Protein AF-A0A9W8F151-F1 (afdb_monomer_lite)

Radius of gyration: 38.63 Å; chains: 1; bounding box: 72×36×102 Å

Foldseek 3Di:
DDDDDDDDDDDDDDDDPPPPDPDPPVVVVVVVVVVVVVVVVVVVVVVVVVVVVVVVVVVVVVVVVVVVVVVVVVVVVVVLLVLADPVLNPDDPVVCCVPPVPDSVSRSCVVVVPPPPPPPPDPDDPDDDPPPPDDDDDDDDDD

Sequence (143 aa):
MNSALPDTNRDTPQDGCKSPGALSSRTVRSLNRQAHLQLANEQRQAMIENFDMEVEDKIRSMRAQHEADKMDLVLKADCDIAQLPKCVRDMPLVTFLREYGGDVSAAVRGVLKIDDRGCESMVPLPQTPLVIRARRKVATKQT

pLDDT: mean 78.18, std 18.8, range [44.66, 98.69]

Secondary structure (DSSP, 8-state):
------------------PPP---HHHHHHHHHHHHHHHHHHHHHHHHHHHHHHHHHHHHHHHHHHHHHHHHHHHHHHHHHHHS-HHHHTS-HHHHHHHHTT-HHHHHHHHTT--TTS----PPPP-----------------

Structure (mmCIF, N/CA/C/O backbone):
data_AF-A0A9W8F151-F1
#
_entry.id   AF-A0A9W8F151-F1
#
loop_
_atom_site.group_PDB
_atom_site.id
_atom_site.type_symbol
_atom_site.label_atom_id
_atom_site.label_alt_id
_atom_site.label_comp_id
_atom_site.label_asym_id
_atom_site.label_entity_id
_atom_site.label_seq_id
_atom_site.pdbx_PDB_ins_code
_atom_site.Cartn_x
_atom_site.Cartn_y
_atom_site.Cartn_z
_atom_site.occupancy
_atom_site.B_iso_or_equiv
_atom_site.auth_seq_id
_atom_site.auth_comp_id
_atom_site.auth_asym_id
_atom_site.auth_atom_id
_atom_site.pdbx_PDB_model_num
ATOM 1 N N . MET A 1 1 ? 18.488 12.455 56.525 1.00 44.66 1 MET A N 1
ATOM 2 C CA . MET A 1 1 ? 17.745 13.469 57.299 1.00 44.66 1 MET A CA 1
ATOM 3 C C . MET A 1 1 ? 16.547 12.779 57.918 1.00 44.66 1 MET A C 1
ATOM 5 O O . MET A 1 1 ? 15.784 12.152 57.198 1.00 44.66 1 MET A O 1
ATOM 9 N N . ASN A 1 2 ? 16.505 12.801 59.248 1.00 54.03 2 ASN A N 1
ATOM 10 C CA . ASN A 1 2 ? 15.537 12.133 60.115 1.00 54.03 2 ASN A CA 1
ATOM 11 C C . ASN A 1 2 ? 14.226 12.922 60.183 1.00 54.03 2 ASN A C 1
ATOM 13 O O . ASN A 1 2 ? 14.281 14.137 60.359 1.00 54.03 2 ASN A O 1
ATOM 17 N N . SER A 1 3 ? 13.078 12.245 60.157 1.00 55.19 3 SER A N 1
ATOM 18 C CA . SER A 1 3 ? 11.792 12.733 60.698 1.00 55.19 3 SER A CA 1
ATOM 19 C C . SER A 1 3 ? 10.896 11.493 60.898 1.00 55.19 3 SER A C 1
ATOM 21 O O . SER A 1 3 ? 10.493 10.896 59.909 1.00 55.19 3 SER A O 1
ATOM 23 N N . ALA A 1 4 ? 10.808 10.837 62.061 1.00 52.91 4 ALA A N 1
ATOM 24 C CA . ALA A 1 4 ? 10.240 11.232 63.361 1.00 52.91 4 ALA A CA 1
ATOM 25 C C . ALA A 1 4 ? 8.706 11.459 63.317 1.00 52.91 4 ALA A C 1
ATOM 27 O O . ALA A 1 4 ? 8.233 12.326 62.592 1.00 52.91 4 ALA A O 1
ATOM 28 N N . LEU A 1 5 ? 7.989 10.622 64.090 1.00 60.50 5 LEU A N 1
ATOM 29 C CA . LEU A 1 5 ? 6.527 10.449 64.251 1.00 60.50 5 LEU A CA 1
ATOM 30 C C . LEU A 1 5 ? 5.794 11.718 64.761 1.00 60.50 5 LEU A C 1
ATOM 32 O O . LEU A 1 5 ? 6.449 12.664 65.199 1.00 60.50 5 LEU A O 1
ATOM 36 N N . PRO A 1 6 ? 4.442 11.722 64.798 1.00 62.94 6 PRO A N 1
ATOM 37 C CA . PRO A 1 6 ? 3.818 11.336 66.072 1.00 62.94 6 PRO A CA 1
ATOM 38 C C . PRO A 1 6 ? 2.561 10.451 65.962 1.00 62.94 6 PRO A C 1
ATOM 40 O O . PRO A 1 6 ? 1.676 10.660 65.131 1.00 62.94 6 PRO A O 1
ATOM 43 N N . ASP A 1 7 ? 2.481 9.506 66.901 1.00 56.97 7 ASP A N 1
ATOM 44 C CA . ASP A 1 7 ? 1.281 8.773 67.294 1.00 56.97 7 ASP A CA 1
ATOM 45 C C . ASP A 1 7 ? 0.183 9.729 67.773 1.00 56.97 7 ASP A C 1
ATOM 47 O O . ASP A 1 7 ? 0.404 10.590 68.627 1.00 56.97 7 ASP A O 1
ATOM 51 N N . THR A 1 8 ? -1.031 9.543 67.259 1.00 61.66 8 THR A N 1
ATOM 52 C CA . THR A 1 8 ? -2.237 10.208 67.764 1.00 61.66 8 THR A CA 1
ATOM 53 C C . THR A 1 8 ? -3.205 9.161 68.298 1.00 61.66 8 THR A C 1
ATOM 55 O O . THR A 1 8 ? -4.021 8.598 67.575 1.00 61.66 8 THR A O 1
ATOM 58 N N . ASN A 1 9 ? -3.107 8.928 69.609 1.00 57.38 9 ASN A N 1
ATOM 59 C CA . ASN A 1 9 ? -4.181 8.366 70.420 1.00 57.38 9 ASN A CA 1
ATOM 60 C C . ASN A 1 9 ? -5.403 9.291 70.343 1.00 57.38 9 ASN A C 1
ATOM 62 O O . ASN A 1 9 ? -5.311 10.475 70.678 1.00 57.38 9 ASN A O 1
ATOM 66 N N . ARG A 1 10 ? -6.553 8.749 69.942 1.00 49.94 10 ARG A N 1
ATOM 67 C CA . ARG A 1 10 ? -7.858 9.367 70.181 1.00 49.94 10 ARG A CA 1
ATOM 68 C C . ARG A 1 10 ? -8.831 8.325 70.711 1.00 49.94 10 ARG A C 1
ATOM 70 O O . ARG A 1 10 ? -9.336 7.487 69.966 1.00 49.94 10 ARG A O 1
ATOM 77 N N . ASP A 1 11 ? -9.081 8.439 72.010 1.00 54.28 11 ASP A N 1
ATOM 78 C CA . ASP A 1 11 ? -10.253 7.913 72.693 1.00 54.28 11 ASP A CA 1
ATOM 79 C C . ASP A 1 11 ? -11.519 8.219 71.892 1.00 54.28 11 ASP A C 1
ATOM 81 O O . ASP A 1 11 ? -11.769 9.365 71.505 1.00 54.28 11 ASP A O 1
ATOM 85 N N . THR A 1 12 ? -12.325 7.187 71.648 1.00 59.84 12 THR A N 1
ATOM 86 C CA . THR A 1 12 ? -13.670 7.345 71.092 1.00 59.84 12 THR A CA 1
ATOM 87 C C . THR A 1 12 ? -14.688 6.916 72.154 1.00 59.84 12 THR A C 1
ATOM 89 O O . THR A 1 12 ? -14.519 5.840 72.734 1.00 59.84 12 THR A O 1
ATOM 92 N N . PRO A 1 13 ? -15.725 7.726 72.441 1.00 51.16 13 PRO A N 1
ATOM 93 C CA . PRO A 1 13 ? -16.717 7.422 73.468 1.00 51.16 13 PRO A CA 1
ATOM 94 C C . PRO A 1 13 ? -17.559 6.191 73.110 1.00 51.16 13 PRO A C 1
ATOM 96 O O . PRO A 1 13 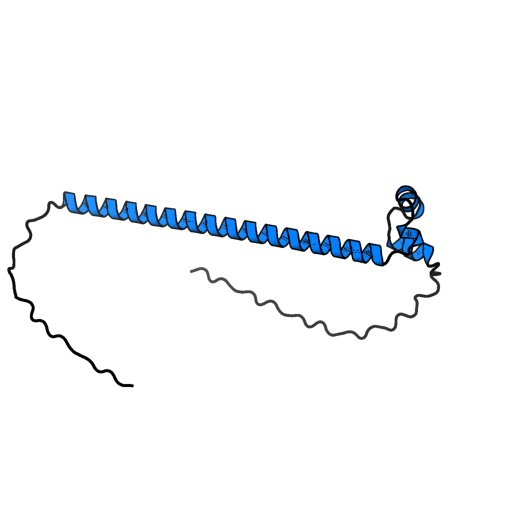? -17.983 6.025 71.966 1.00 51.16 13 PRO A O 1
ATOM 99 N N . GLN A 1 14 ? -17.849 5.366 74.120 1.00 55.03 14 GLN A N 1
ATOM 100 C CA . GLN A 1 14 ? -18.971 4.430 74.098 1.00 55.03 14 GLN A CA 1
ATOM 101 C C . GLN A 1 14 ? -20.276 5.225 74.026 1.00 55.03 14 GLN A C 1
ATOM 103 O O . GLN A 1 14 ? -20.680 5.826 75.019 1.00 55.03 14 GLN A O 1
ATOM 108 N N . ASP A 1 15 ? -20.953 5.177 72.882 1.00 46.47 15 ASP A N 1
ATOM 109 C CA . ASP A 1 15 ? -22.320 5.666 72.755 1.00 46.47 15 ASP A CA 1
ATOM 110 C C . ASP A 1 15 ? -23.252 4.543 72.290 1.00 46.47 15 ASP A C 1
ATOM 112 O O . ASP A 1 15 ? -23.122 3.988 71.202 1.00 46.47 15 ASP A O 1
ATOM 116 N N . GLY A 1 16 ? -24.196 4.221 73.176 1.00 47.97 16 GLY A N 1
ATOM 117 C CA . GLY A 1 16 ? -25.555 3.790 72.869 1.00 47.97 16 GLY A CA 1
ATOM 118 C C . GLY A 1 16 ? -25.747 2.652 71.868 1.00 47.97 16 GLY A C 1
ATOM 119 O O . GLY A 1 16 ? -25.922 2.876 70.673 1.00 47.97 16 GLY A O 1
ATOM 120 N N . CYS A 1 17 ? -25.954 1.444 72.397 1.00 45.28 17 CYS A N 1
ATOM 121 C CA . CYS A 1 17 ? -26.732 0.401 71.728 1.00 45.28 17 CYS A CA 1
ATOM 122 C C . CYS A 1 17 ? -28.181 0.883 71.508 1.00 45.28 17 CYS A C 1
ATOM 124 O O . CYS A 1 17 ? -29.083 0.571 72.282 1.00 45.28 17 CYS A O 1
ATOM 126 N N . LYS A 1 18 ? -28.419 1.666 70.453 1.00 52.62 18 LYS A N 1
ATOM 127 C CA . LYS A 1 18 ? -29.752 1.853 69.879 1.00 52.62 18 LYS A CA 1
ATOM 128 C C . LYS A 1 18 ? -29.954 0.750 68.853 1.00 52.62 18 LYS A C 1
ATOM 130 O O . LYS A 1 18 ? -29.379 0.793 67.769 1.00 52.62 18 LYS A O 1
ATOM 135 N N . SER A 1 19 ? -30.755 -0.244 69.223 1.00 55.91 19 SER A N 1
ATOM 136 C CA . SER A 1 19 ? -31.223 -1.297 68.327 1.00 55.91 19 SER A CA 1
ATOM 137 C C . SER A 1 19 ? -31.727 -0.676 67.019 1.00 55.91 19 SER A C 1
ATOM 139 O O . SER A 1 19 ? -32.670 0.121 67.063 1.00 55.91 19 SER A O 1
ATOM 141 N N . PRO A 1 20 ? -31.117 -0.986 65.862 1.00 54.09 20 PRO A N 1
ATOM 142 C CA . PRO A 1 20 ? -31.598 -0.476 64.594 1.00 54.09 20 PRO A CA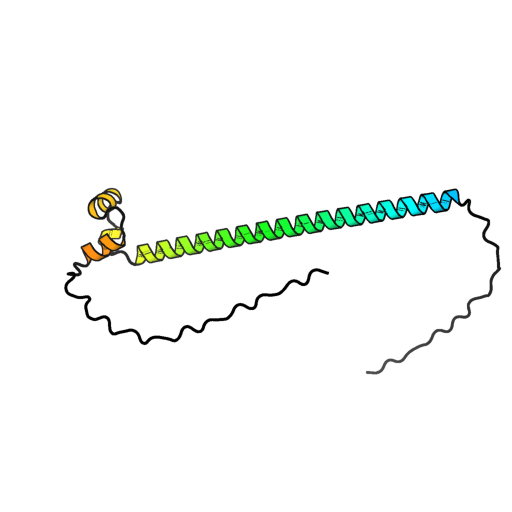 1
ATOM 143 C C . PRO A 1 20 ? -32.979 -1.081 64.352 1.00 54.09 20 PRO A C 1
ATOM 145 O O . PRO A 1 20 ? -33.142 -2.301 64.299 1.00 54.09 20 PRO A O 1
ATOM 148 N N . GLY A 1 21 ? -33.986 -0.211 64.255 1.00 52.56 21 GLY A N 1
ATOM 149 C CA . GLY A 1 21 ? -35.328 -0.597 63.849 1.00 52.56 21 GLY A CA 1
ATOM 150 C C . GLY A 1 21 ? -35.244 -1.443 62.585 1.00 52.56 21 GLY A C 1
ATOM 151 O O . GLY A 1 21 ? -34.525 -1.094 61.648 1.00 52.56 21 GLY A O 1
ATOM 152 N N . ALA A 1 22 ? -35.936 -2.581 62.599 1.00 56.00 22 ALA A N 1
ATOM 153 C CA . ALA A 1 22 ? -35.987 -3.528 61.501 1.00 56.00 22 ALA A CA 1
ATOM 154 C C . ALA A 1 22 ? -36.431 -2.812 60.216 1.00 56.00 22 ALA A C 1
ATOM 156 O O . ALA A 1 22 ? -37.621 -2.627 59.958 1.00 56.00 22 ALA A O 1
ATOM 157 N N . LEU A 1 23 ? -35.458 -2.389 59.407 1.00 56.09 23 LEU A N 1
ATOM 158 C CA . LEU A 1 23 ? -35.699 -1.947 58.046 1.00 56.09 23 LEU A CA 1
ATOM 159 C C . LEU A 1 23 ? -36.317 -3.133 57.312 1.00 56.09 23 LEU A C 1
ATOM 161 O O . LEU A 1 23 ? -35.712 -4.200 57.198 1.00 56.09 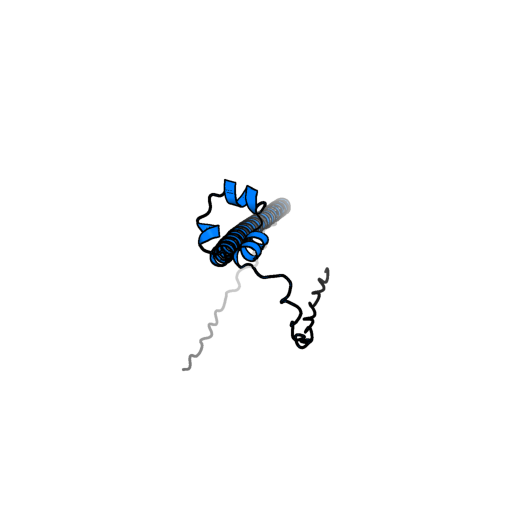23 LEU A O 1
ATOM 165 N N . SER A 1 24 ? -37.558 -2.935 56.870 1.00 52.75 24 SER A N 1
ATOM 166 C CA . SER A 1 24 ? -38.353 -3.896 56.113 1.00 52.75 24 SER A CA 1
ATOM 167 C C . SER A 1 24 ? -37.481 -4.648 55.106 1.00 52.75 24 SER A C 1
ATOM 169 O O . SER A 1 24 ? -36.894 -4.051 54.200 1.00 52.75 24 SER A O 1
ATOM 171 N N . SER A 1 25 ? -37.403 -5.975 55.242 1.00 57.84 25 SER A N 1
ATOM 172 C CA . SER A 1 25 ? -36.561 -6.847 54.409 1.00 57.84 25 SER A CA 1
ATOM 173 C C . SER A 1 25 ? -36.868 -6.746 52.905 1.00 57.84 25 SER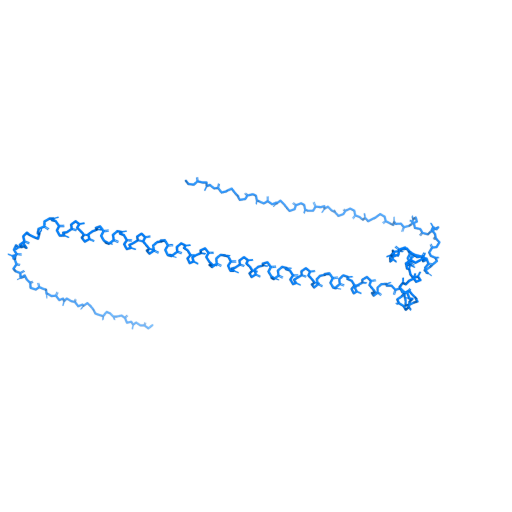 A C 1
ATOM 175 O O . SER A 1 25 ? -36.092 -7.230 52.081 1.00 57.84 25 SER A O 1
ATOM 177 N N . ARG A 1 26 ? -37.982 -6.101 52.525 1.00 56.94 26 ARG A N 1
ATOM 178 C CA . ARG A 1 26 ? -38.312 -5.754 51.135 1.00 56.94 26 ARG A CA 1
ATOM 179 C C . ARG A 1 26 ? -37.443 -4.632 50.565 1.00 56.94 26 ARG A C 1
ATOM 181 O O . ARG A 1 26 ? -37.036 -4.736 49.411 1.00 56.94 26 ARG A O 1
ATOM 188 N N . THR A 1 27 ? -37.126 -3.599 51.341 1.00 60.34 27 THR A N 1
ATOM 189 C CA . THR A 1 27 ? -36.388 -2.421 50.848 1.00 60.34 27 THR A CA 1
ATOM 190 C C . THR A 1 27 ? -34.918 -2.756 50.590 1.00 60.34 27 THR A C 1
ATOM 192 O O . THR A 1 27 ? -34.351 -2.358 49.574 1.00 60.34 27 THR A O 1
ATOM 195 N N . VAL A 1 28 ? -34.325 -3.590 51.449 1.00 60.66 28 VAL A N 1
ATOM 196 C CA . VAL A 1 28 ? -32.917 -4.013 51.343 1.00 60.66 28 VAL A CA 1
ATOM 197 C C . VAL A 1 28 ? -32.676 -4.886 50.103 1.00 60.66 28 VAL A C 1
ATOM 199 O O . VAL A 1 28 ? -31.676 -4.717 49.410 1.00 60.66 28 VAL A O 1
ATOM 202 N N . ARG A 1 29 ? -33.616 -5.780 49.753 1.00 63.53 29 ARG A N 1
ATOM 203 C CA . ARG A 1 29 ? -33.505 -6.631 48.548 1.00 63.53 29 ARG A CA 1
ATOM 204 C C . ARG A 1 29 ? -33.611 -5.836 47.243 1.00 63.53 29 ARG A C 1
ATOM 206 O O . ARG A 1 29 ? -32.944 -6.180 46.271 1.00 63.53 29 ARG A O 1
ATOM 213 N N . SER A 1 30 ? -34.425 -4.779 47.218 1.00 72.25 30 SER A N 1
ATOM 214 C CA . SER A 1 30 ? -34.586 -3.913 46.042 1.00 72.25 30 SER A CA 1
ATOM 215 C C . SER A 1 30 ? -33.311 -3.126 45.731 1.00 72.25 30 SER A C 1
ATOM 217 O O . SER A 1 30 ? -32.871 -3.104 44.584 1.00 72.25 30 SER A O 1
ATOM 219 N N . LEU A 1 31 ? -32.690 -2.535 46.757 1.00 70.31 31 LEU A N 1
ATOM 220 C CA . LEU A 1 31 ? -31.446 -1.770 46.616 1.00 70.31 31 LEU A CA 1
ATOM 221 C C . LEU A 1 31 ? -30.288 -2.654 46.136 1.00 70.31 31 LEU A C 1
ATOM 223 O O . LEU A 1 31 ? -29.542 -2.268 45.240 1.00 70.31 31 LEU A O 1
ATOM 227 N N . ASN A 1 32 ? -30.194 -3.881 46.659 1.00 76.56 32 ASN A N 1
ATOM 228 C CA . ASN A 1 32 ? -29.142 -4.826 46.278 1.00 76.56 32 ASN A CA 1
ATOM 229 C C . ASN A 1 32 ? -29.257 -5.265 44.804 1.00 76.56 32 ASN A C 1
ATOM 231 O O . ASN A 1 32 ? -28.262 -5.387 44.092 1.00 76.56 32 ASN A O 1
ATOM 235 N N . ARG A 1 33 ? -30.490 -5.431 44.303 1.00 80.75 33 ARG A N 1
ATOM 236 C CA . ARG A 1 33 ? -30.742 -5.720 42.883 1.00 80.75 33 ARG A CA 1
ATOM 237 C C . ARG A 1 33 ? -30.348 -4.549 41.981 1.00 80.75 33 ARG A C 1
ATOM 239 O O . ARG A 1 33 ? -29.831 -4.769 40.890 1.00 80.75 33 ARG A O 1
ATOM 246 N N . GLN A 1 34 ? -30.597 -3.320 42.423 1.00 84.62 34 GLN A N 1
ATOM 247 C CA . GLN A 1 34 ? -30.291 -2.117 41.653 1.00 84.62 34 GLN A CA 1
ATOM 248 C C . GLN A 1 34 ? -28.777 -1.887 41.541 1.00 84.62 34 GLN A C 1
ATOM 250 O O . GLN A 1 34 ? -28.288 -1.626 40.445 1.00 84.62 34 GLN A O 1
ATOM 255 N N . ALA A 1 35 ? -28.035 -2.103 42.632 1.00 86.62 35 ALA A N 1
ATOM 256 C CA . ALA A 1 35 ? -26.572 -2.063 42.638 1.00 86.62 35 ALA A CA 1
ATOM 257 C C . ALA A 1 35 ? -25.958 -3.121 41.702 1.00 86.62 35 ALA A C 1
ATOM 259 O O . ALA A 1 35 ? -25.048 -2.824 40.933 1.00 86.62 35 ALA A O 1
ATOM 260 N N . HIS A 1 36 ? -26.499 -4.343 41.694 1.00 87.81 36 HIS A N 1
ATOM 261 C CA . HIS A 1 36 ? -26.005 -5.402 40.810 1.00 87.81 36 HIS A CA 1
ATOM 262 C C . HIS A 1 36 ? -26.258 -5.102 39.319 1.00 87.81 36 HIS A C 1
ATOM 264 O O . HIS A 1 36 ? -25.449 -5.469 38.465 1.00 87.81 36 HIS A O 1
ATOM 270 N N . LEU A 1 37 ? -27.371 -4.439 38.986 1.00 91.00 37 LEU A N 1
ATOM 271 C CA . LEU A 1 37 ? -27.658 -3.997 37.617 1.00 91.00 37 LEU A CA 1
ATOM 272 C C . LEU A 1 37 ? -26.742 -2.848 37.184 1.00 91.00 37 LEU A C 1
ATOM 274 O O . LEU A 1 37 ? -26.284 -2.845 36.045 1.00 91.00 37 LEU A O 1
ATOM 278 N N . GLN A 1 38 ? -26.457 -1.900 38.081 1.00 92.44 38 GLN A N 1
ATOM 279 C CA . GLN A 1 38 ? -25.498 -0.823 37.817 1.00 92.44 38 GLN A CA 1
ATOM 280 C C . GLN A 1 38 ? -24.104 -1.385 37.543 1.00 92.44 38 GLN A C 1
ATOM 282 O O . GLN A 1 38 ? -23.550 -1.104 36.486 1.00 92.44 38 GLN A O 1
ATOM 287 N N . LEU A 1 39 ? -23.610 -2.281 38.402 1.00 94.25 39 LEU A N 1
ATOM 288 C CA . LEU A 1 39 ? -22.312 -2.925 38.208 1.00 94.25 39 LEU A CA 1
ATOM 289 C C . LEU A 1 39 ? -22.238 -3.692 36.876 1.00 94.25 39 LEU A C 1
ATOM 291 O O . LEU A 1 39 ? -21.243 -3.609 36.162 1.00 94.25 39 LEU A O 1
ATOM 295 N N . ALA A 1 40 ? -23.297 -4.418 36.504 1.00 95.06 40 ALA A N 1
ATOM 296 C CA . ALA A 1 40 ? -23.342 -5.135 35.228 1.00 95.06 40 ALA A CA 1
ATOM 297 C C . ALA A 1 40 ? -23.328 -4.184 34.016 1.00 95.06 40 ALA A C 1
ATOM 299 O O . ALA A 1 40 ? -22.729 -4.501 32.986 1.00 95.06 40 ALA A O 1
ATOM 300 N N . ASN A 1 41 ? -23.974 -3.021 34.128 1.00 95.44 41 ASN A N 1
ATOM 301 C CA . ASN A 1 41 ? -23.956 -2.002 33.081 1.00 95.44 41 ASN A CA 1
ATOM 302 C C . ASN A 1 41 ? -22.583 -1.334 32.969 1.00 95.44 41 ASN A C 1
ATOM 304 O O . ASN A 1 41 ? -22.100 -1.158 31.857 1.00 95.44 41 ASN A O 1
ATOM 308 N N . GLU A 1 42 ? -21.935 -1.028 34.092 1.00 97.12 42 GLU A N 1
ATOM 309 C CA . GLU A 1 42 ? -20.571 -0.490 34.125 1.00 97.12 42 GLU A CA 1
ATOM 310 C C . GLU A 1 42 ? -19.572 -1.468 33.498 1.00 97.12 42 GLU A C 1
ATOM 312 O O . GLU A 1 42 ? -18.769 -1.079 32.655 1.00 97.12 42 GLU A O 1
ATOM 317 N N . GLN A 1 43 ? -19.671 -2.759 33.825 1.00 97.19 43 GLN A N 1
ATOM 318 C CA . GLN A 1 43 ? -18.836 -3.797 33.213 1.00 97.19 43 GLN A CA 1
ATOM 319 C C . GLN A 1 43 ? -19.064 -3.913 31.706 1.00 97.19 43 GLN A C 1
ATOM 321 O O . GLN A 1 43 ? -18.108 -4.051 30.942 1.00 97.19 43 GLN A O 1
ATOM 326 N N . ARG A 1 44 ? -20.325 -3.852 31.261 1.00 97.38 44 ARG A N 1
ATOM 327 C CA . ARG A 1 44 ? -20.653 -3.857 29.832 1.00 97.38 44 ARG A CA 1
ATOM 328 C C . ARG A 1 44 ? -20.069 -2.634 29.133 1.00 97.38 44 ARG A C 1
ATOM 330 O O . ARG A 1 44 ? -19.507 -2.776 28.055 1.00 97.38 44 ARG A O 1
ATOM 337 N N . GLN A 1 45 ? -20.201 -1.461 29.740 1.00 97.62 45 GLN A N 1
ATOM 338 C CA . GLN A 1 45 ? -19.705 -0.214 29.175 1.00 97.62 45 GLN A CA 1
ATOM 339 C C . GLN A 1 45 ? -18.177 -0.235 29.055 1.00 97.62 45 GLN A C 1
ATOM 341 O O . GLN A 1 45 ? -17.653 0.012 27.974 1.00 97.62 45 GLN A O 1
ATOM 346 N N . ALA A 1 46 ? -17.475 -0.663 30.107 1.00 97.94 46 ALA A N 1
ATOM 347 C CA . ALA A 1 46 ? -16.024 -0.828 30.079 1.00 97.94 46 ALA A CA 1
ATOM 348 C C . ALA A 1 46 ? -15.568 -1.843 29.013 1.00 97.94 46 ALA A C 1
ATOM 350 O O . ALA A 1 46 ? -14.539 -1.659 28.370 1.00 97.94 46 ALA A O 1
ATOM 351 N N . MET A 1 47 ? -16.333 -2.919 28.797 1.00 98.31 47 MET A N 1
ATOM 352 C CA . MET A 1 47 ? -16.042 -3.890 27.739 1.00 98.31 47 MET A CA 1
ATOM 353 C C . MET A 1 47 ? -16.158 -3.269 26.342 1.00 98.31 47 MET A C 1
ATOM 355 O O . MET A 1 47 ? -15.305 -3.532 25.498 1.00 98.31 47 MET A O 1
ATOM 359 N N . ILE A 1 48 ? -17.190 -2.456 26.106 1.00 98.31 48 ILE A N 1
ATOM 360 C CA . ILE A 1 48 ? -17.388 -1.762 24.827 1.00 98.31 48 ILE A CA 1
ATOM 361 C C . ILE A 1 48 ? -16.256 -0.760 24.593 1.00 98.31 48 ILE A C 1
ATOM 363 O O . ILE A 1 48 ? -15.639 -0.785 23.537 1.00 98.31 48 ILE A O 1
ATOM 367 N N . GLU A 1 49 ? -15.915 0.048 25.596 1.00 98.50 49 GLU A N 1
ATOM 368 C CA . GLU A 1 49 ? -14.829 1.030 25.496 1.00 98.50 49 GLU A CA 1
ATOM 369 C C . GLU A 1 49 ? -13.478 0.366 25.205 1.00 98.50 49 GLU A C 1
ATOM 371 O O . GLU A 1 49 ? -12.724 0.830 24.351 1.00 98.50 49 GLU A O 1
ATOM 376 N N . ASN A 1 50 ? -13.185 -0.764 25.855 1.00 98.50 50 ASN A N 1
ATOM 377 C CA . ASN A 1 50 ? -11.982 -1.542 25.563 1.00 98.50 50 ASN A CA 1
ATOM 378 C C . ASN A 1 50 ? -11.965 -2.073 24.126 1.00 98.50 50 ASN A C 1
ATOM 380 O O . ASN A 1 50 ? -10.919 -2.048 23.478 1.00 98.50 50 ASN A O 1
ATOM 384 N N . PHE A 1 51 ? -13.110 -2.544 23.630 1.00 98.50 51 PHE A N 1
ATOM 385 C CA . PHE A 1 51 ? -13.228 -3.015 22.256 1.00 98.50 51 PHE A CA 1
ATOM 386 C C . PHE A 1 51 ? -13.015 -1.878 21.251 1.00 98.50 51 PHE A C 1
ATOM 388 O O . PHE A 1 51 ? -12.257 -2.044 20.296 1.00 98.50 51 PHE A O 1
ATOM 395 N N . ASP A 1 52 ? -13.618 -0.714 21.486 1.00 98.62 52 ASP A N 1
ATOM 396 C CA . ASP A 1 52 ? -13.452 0.457 20.624 1.00 98.62 52 ASP A CA 1
ATOM 397 C C . ASP A 1 52 ? -11.982 0.900 20.572 1.00 98.62 52 ASP A C 1
ATOM 399 O O . ASP A 1 52 ? -11.445 1.129 19.485 1.00 98.62 52 ASP A O 1
ATOM 403 N N . MET A 1 53 ? -11.287 0.920 21.717 1.00 98.44 53 MET A N 1
ATOM 404 C CA . MET A 1 53 ? -9.847 1.203 21.763 1.00 98.44 53 MET A CA 1
ATOM 405 C C . MET A 1 53 ? -9.025 0.199 20.943 1.00 98.44 53 MET A C 1
ATOM 407 O O . MET A 1 53 ? -8.146 0.606 20.182 1.00 98.44 53 MET A O 1
ATOM 411 N N . GLU A 1 54 ? -9.314 -1.102 21.053 1.00 98.69 54 GLU A N 1
ATOM 412 C CA . GLU A 1 54 ? -8.613 -2.137 20.282 1.00 98.69 54 GLU A CA 1
ATOM 413 C C . GLU A 1 54 ? -8.851 -1.979 18.773 1.00 98.69 54 GLU A C 1
ATOM 415 O O . GLU A 1 54 ? -7.919 -2.094 17.970 1.00 98.69 54 GLU A O 1
ATOM 420 N N . VAL A 1 55 ? -10.087 -1.673 18.372 1.00 98.69 55 VAL A N 1
ATOM 421 C CA . VAL A 1 55 ? -10.436 -1.422 16.969 1.00 98.69 55 VAL A CA 1
ATOM 422 C C . VAL A 1 55 ? -9.693 -0.197 16.441 1.00 98.69 55 VAL A C 1
ATOM 424 O O . VAL A 1 55 ? -9.115 -0.253 15.351 1.00 98.69 55 VAL A O 1
ATOM 427 N N . GLU A 1 56 ? -9.649 0.895 17.202 1.00 98.69 56 GLU A N 1
ATOM 428 C CA . GLU A 1 56 ? -8.892 2.086 16.823 1.00 98.69 56 GLU A CA 1
ATOM 429 C C . G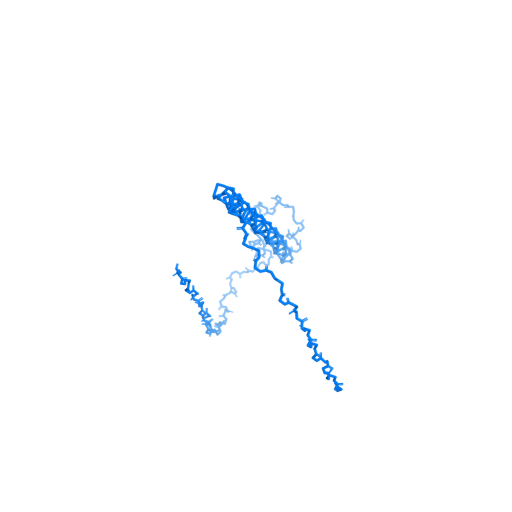LU A 1 56 ? -7.395 1.805 16.679 1.00 98.69 56 GLU A C 1
ATOM 431 O O . GLU A 1 56 ? -6.783 2.209 15.684 1.00 98.69 56 GLU A O 1
ATOM 436 N N . ASP A 1 57 ? -6.801 1.084 17.631 1.00 98.62 57 ASP A N 1
ATOM 437 C CA . ASP A 1 57 ? -5.400 0.668 17.567 1.00 98.62 57 ASP A CA 1
ATOM 438 C C . ASP A 1 57 ? -5.131 -0.204 16.345 1.00 98.62 57 ASP A C 1
ATOM 440 O O . ASP A 1 57 ? -4.134 -0.011 15.635 1.00 98.62 57 ASP A O 1
ATOM 444 N N . LYS A 1 58 ? -6.049 -1.120 16.027 1.00 98.69 58 LYS A N 1
ATOM 445 C CA . LYS A 1 58 ? -5.932 -1.958 14.839 1.00 98.69 58 LYS A CA 1
ATOM 446 C C . LYS A 1 58 ? -5.987 -1.132 13.558 1.00 98.69 58 LYS A C 1
ATOM 448 O O . LYS A 1 58 ? -5.163 -1.349 12.667 1.00 98.69 58 LYS A O 1
ATOM 453 N N . ILE A 1 59 ? -6.902 -0.167 13.468 1.00 98.62 59 ILE A N 1
ATOM 454 C CA . ILE A 1 59 ? -7.003 0.747 12.324 1.00 98.62 59 ILE A CA 1
ATOM 455 C C . ILE A 1 59 ? -5.722 1.578 12.191 1.00 98.62 59 ILE A C 1
ATOM 457 O O . ILE A 1 59 ? -5.186 1.692 11.085 1.00 98.62 59 ILE A O 1
ATOM 461 N N . ARG A 1 60 ? -5.197 2.128 13.295 1.00 98.69 60 ARG A N 1
ATOM 462 C CA . ARG A 1 60 ? -3.924 2.868 13.306 1.00 98.69 60 ARG A CA 1
ATOM 463 C C . ARG A 1 60 ? -2.775 2.002 12.791 1.00 98.69 60 ARG A C 1
ATOM 465 O O . ARG A 1 60 ? -2.044 2.433 11.900 1.00 98.69 60 ARG A O 1
ATOM 472 N N . SER A 1 61 ? -2.661 0.770 13.283 1.00 98.62 61 SER A N 1
ATOM 473 C CA . SER A 1 61 ? -1.645 -0.192 12.844 1.00 98.62 61 SER A CA 1
ATOM 474 C C . SER A 1 61 ? -1.758 -0.517 11.352 1.00 98.62 61 SER A C 1
ATOM 476 O O . SER A 1 61 ? -0.753 -0.488 10.645 1.00 98.62 61 SER A O 1
ATOM 478 N N . MET A 1 62 ? -2.969 -0.763 10.844 1.00 98.69 62 MET A N 1
ATOM 479 C CA . MET A 1 62 ? -3.183 -1.050 9.422 1.00 98.69 62 MET A CA 1
ATOM 480 C C . MET A 1 62 ? -2.816 0.135 8.526 1.00 98.69 62 MET A C 1
ATOM 482 O O . MET A 1 62 ? -2.202 -0.059 7.481 1.00 98.69 62 MET A O 1
ATOM 486 N N . ARG A 1 63 ? -3.151 1.365 8.936 1.00 98.56 63 ARG A N 1
ATOM 487 C CA . ARG A 1 63 ? -2.768 2.579 8.198 1.00 98.56 63 ARG A CA 1
ATOM 488 C C . ARG A 1 63 ? -1.255 2.773 8.171 1.00 98.56 63 ARG A C 1
ATOM 490 O O . ARG A 1 63 ? -0.711 3.096 7.121 1.00 98.56 63 ARG A O 1
ATOM 497 N N . ALA A 1 64 ? -0.585 2.551 9.301 1.00 98.44 64 ALA A N 1
ATOM 498 C CA . ALA A 1 64 ? 0.869 2.636 9.378 1.00 98.44 64 ALA A CA 1
ATOM 499 C C . ALA A 1 64 ? 1.544 1.603 8.463 1.00 98.44 64 ALA A C 1
ATOM 501 O O . ALA A 1 64 ? 2.456 1.956 7.722 1.00 98.44 64 ALA A O 1
ATOM 502 N N . GLN A 1 65 ? 1.055 0.357 8.462 1.00 98.56 65 GLN A N 1
ATOM 503 C CA . GLN A 1 65 ? 1.561 -0.683 7.564 1.00 98.56 65 GLN A CA 1
ATOM 504 C C . GLN A 1 65 ? 1.352 -0.310 6.094 1.00 98.56 65 GLN A C 1
ATOM 506 O O . GLN A 1 65 ? 2.274 -0.422 5.300 1.00 98.56 65 GLN A O 1
ATOM 511 N N . HIS A 1 66 ? 0.168 0.190 5.742 1.00 98.31 66 HIS A N 1
ATOM 512 C CA . HIS A 1 66 ? -0.130 0.600 4.374 1.00 98.31 66 HIS A CA 1
ATOM 513 C C . HIS A 1 66 ? 0.797 1.719 3.875 1.00 98.31 66 HIS A C 1
ATOM 515 O O . HIS A 1 66 ? 1.284 1.658 2.748 1.00 98.31 66 HIS A O 1
ATOM 521 N N . GLU A 1 67 ? 1.062 2.742 4.695 1.00 98.56 67 GLU A N 1
ATOM 522 C CA . GLU A 1 67 ? 2.014 3.786 4.302 1.00 98.56 67 GLU A CA 1
ATOM 523 C C . GLU A 1 67 ? 3.446 3.251 4.202 1.00 98.56 67 GLU A C 1
ATOM 525 O O . GLU A 1 67 ? 4.159 3.647 3.284 1.00 98.56 67 GLU A O 1
ATOM 530 N N . ALA A 1 68 ? 3.858 2.325 5.074 1.00 98.38 68 ALA A N 1
ATOM 531 C CA . ALA A 1 68 ? 5.159 1.669 4.955 1.00 98.38 68 ALA A CA 1
ATOM 532 C C . ALA A 1 68 ? 5.280 0.889 3.633 1.00 98.38 68 ALA A C 1
ATOM 534 O O . ALA A 1 68 ? 6.210 1.132 2.869 1.00 98.38 68 ALA A O 1
ATOM 535 N N . ASP A 1 69 ? 4.294 0.049 3.306 1.00 98.38 69 ASP A N 1
ATOM 536 C CA . ASP A 1 69 ? 4.276 -0.740 2.067 1.00 98.38 69 ASP A CA 1
ATOM 537 C C . ASP A 1 69 ? 4.318 0.163 0.824 1.00 98.38 69 ASP A C 1
ATOM 539 O O . ASP A 1 69 ? 5.026 -0.104 -0.148 1.00 98.38 69 ASP A O 1
ATOM 543 N N . LYS A 1 70 ? 3.576 1.272 0.855 1.00 98.31 70 LYS A N 1
ATOM 544 C CA . LYS A 1 70 ? 3.586 2.276 -0.210 1.00 98.31 70 LYS A CA 1
ATOM 545 C C . LYS A 1 70 ? 4.964 2.919 -0.369 1.00 98.31 70 LYS A C 1
ATOM 547 O O . LYS A 1 70 ? 5.417 3.072 -1.501 1.00 98.31 70 LYS A O 1
ATOM 552 N N . MET A 1 71 ? 5.621 3.304 0.727 1.00 98.12 71 MET A N 1
ATOM 553 C CA . MET A 1 71 ? 6.978 3.862 0.677 1.00 98.12 71 MET A CA 1
ATOM 554 C C . MET A 1 71 ? 7.982 2.844 0.133 1.00 98.12 71 MET A C 1
ATOM 556 O O . MET A 1 71 ? 8.791 3.200 -0.720 1.00 98.12 71 MET A O 1
ATOM 560 N N . ASP A 1 72 ? 7.879 1.581 0.543 1.00 98.06 72 ASP A N 1
ATOM 561 C CA . ASP A 1 72 ? 8.735 0.502 0.046 1.00 98.06 72 ASP A CA 1
ATOM 562 C C . ASP A 1 72 ? 8.552 0.275 -1.461 1.00 98.06 72 ASP A C 1
ATOM 564 O O . ASP A 1 72 ? 9.529 0.110 -2.193 1.00 98.06 72 ASP A O 1
ATOM 568 N N . LEU A 1 73 ? 7.310 0.308 -1.955 1.00 97.69 73 LEU A N 1
ATOM 569 C CA . LEU A 1 73 ? 7.018 0.181 -3.384 1.00 97.69 73 LEU A CA 1
ATOM 570 C C . LEU A 1 73 ? 7.552 1.362 -4.197 1.00 97.69 73 LEU A C 1
ATOM 572 O O . LEU A 1 73 ? 8.109 1.146 -5.273 1.00 97.69 73 LEU A O 1
ATOM 576 N N . VAL A 1 74 ? 7.404 2.590 -3.690 1.00 98.00 74 VAL A N 1
ATOM 577 C CA . VAL A 1 74 ? 7.966 3.791 -4.327 1.00 98.00 74 VAL A CA 1
ATOM 578 C C . VAL A 1 74 ? 9.485 3.689 -4.387 1.00 98.00 74 VAL A C 1
ATOM 580 O O . VAL A 1 74 ? 10.057 3.812 -5.465 1.00 98.00 74 VAL A O 1
ATOM 583 N N . LEU A 1 75 ? 10.130 3.370 -3.263 1.00 97.75 75 LEU A N 1
ATOM 584 C CA . LEU A 1 75 ? 11.579 3.215 -3.198 1.00 97.75 75 LEU A CA 1
ATOM 585 C C . LEU A 1 75 ? 12.072 2.134 -4.165 1.00 97.75 75 LEU A C 1
ATOM 587 O O . LEU A 1 75 ? 13.053 2.339 -4.876 1.00 97.75 75 LEU A O 1
ATOM 591 N N . LYS A 1 76 ? 11.379 0.992 -4.231 1.00 96.25 76 LYS A N 1
ATOM 592 C CA . LYS A 1 76 ? 11.710 -0.079 -5.173 1.00 96.25 76 LYS A CA 1
ATOM 593 C C . LYS A 1 76 ? 11.597 0.395 -6.622 1.00 96.25 76 LYS A C 1
ATOM 595 O O . LYS A 1 76 ? 12.517 0.157 -7.399 1.00 96.25 76 LYS A O 1
ATOM 600 N N . ALA A 1 77 ? 10.511 1.080 -6.975 1.00 92.38 77 ALA A N 1
ATOM 601 C CA . ALA A 1 77 ? 10.329 1.620 -8.318 1.00 92.38 77 ALA A CA 1
ATOM 602 C C . ALA A 1 77 ? 11.429 2.634 -8.675 1.00 92.38 77 ALA A C 1
ATOM 604 O O . ALA A 1 77 ? 11.989 2.565 -9.767 1.00 92.38 77 ALA A O 1
ATOM 605 N N . ASP A 1 78 ? 11.797 3.516 -7.745 1.00 95.06 78 ASP A N 1
ATOM 606 C CA . ASP A 1 78 ? 12.885 4.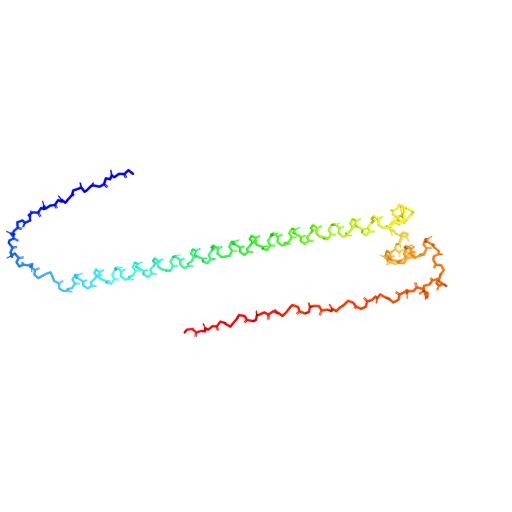478 -7.935 1.00 95.06 78 ASP A CA 1
ATOM 607 C C . ASP A 1 78 ? 14.234 3.776 -8.138 1.00 95.06 78 ASP A C 1
ATOM 609 O O . ASP A 1 78 ? 15.002 4.152 -9.027 1.00 95.06 78 ASP A O 1
ATOM 613 N N . CYS A 1 79 ? 14.517 2.722 -7.366 1.00 93.44 79 CYS A N 1
ATOM 614 C CA . CYS A 1 79 ? 15.710 1.897 -7.546 1.00 93.44 79 CYS A CA 1
ATOM 615 C C . CYS A 1 79 ? 15.726 1.183 -8.905 1.00 93.44 79 CYS A C 1
ATOM 617 O O . CYS A 1 79 ? 16.774 1.139 -9.552 1.00 93.44 79 CYS A O 1
ATOM 619 N N . ASP A 1 80 ? 14.596 0.630 -9.345 1.00 88.94 80 ASP A N 1
ATOM 620 C CA . ASP A 1 80 ? 14.480 -0.055 -10.636 1.00 88.94 80 ASP A CA 1
ATOM 621 C C . ASP A 1 80 ? 14.669 0.939 -11.796 1.00 88.94 80 ASP A C 1
ATOM 623 O O . ASP A 1 80 ? 15.419 0.674 -12.738 1.00 88.94 80 ASP A O 1
ATOM 627 N N . ILE A 1 81 ? 14.082 2.137 -11.696 1.00 90.38 81 ILE A N 1
ATOM 628 C CA . ILE A 1 81 ? 14.271 3.221 -12.668 1.00 90.38 81 ILE A CA 1
ATOM 629 C C . ILE A 1 81 ? 15.726 3.703 -12.671 1.00 90.38 81 ILE A C 1
ATOM 631 O O . ILE A 1 81 ? 16.297 3.921 -13.739 1.00 90.38 81 ILE A O 1
ATOM 635 N N . ALA A 1 82 ? 16.360 3.868 -11.510 1.00 89.75 82 ALA A N 1
ATOM 636 C CA . ALA A 1 82 ? 17.745 4.330 -11.422 1.00 89.75 82 ALA A CA 1
ATOM 637 C C . ALA A 1 82 ? 18.742 3.366 -12.090 1.00 89.75 82 ALA A C 1
ATOM 639 O O . ALA A 1 82 ? 19.762 3.812 -12.617 1.00 89.75 82 ALA A O 1
ATOM 640 N N . GLN A 1 83 ? 18.432 2.067 -12.107 1.00 88.19 83 GLN A N 1
ATOM 641 C CA . GLN A 1 83 ? 19.238 1.039 -12.772 1.00 88.19 83 GLN A CA 1
ATOM 642 C C . GLN A 1 83 ? 19.091 1.045 -14.301 1.00 88.19 83 GLN A C 1
ATOM 644 O O . GLN A 1 83 ? 19.945 0.498 -15.002 1.00 88.19 83 GLN A O 1
ATOM 649 N N . LEU A 1 84 ? 18.043 1.672 -14.844 1.00 89.25 84 LEU A N 1
ATOM 650 C CA . LEU A 1 84 ? 17.825 1.718 -16.285 1.00 89.25 84 LEU A CA 1
ATOM 651 C C . LEU A 1 84 ? 18.842 2.636 -16.995 1.00 89.25 84 LEU A C 1
ATOM 653 O O . LEU A 1 84 ? 19.014 3.808 -16.616 1.00 89.25 84 LEU A O 1
ATOM 657 N N . PRO A 1 85 ? 19.455 2.169 -18.103 1.00 90.56 85 PRO A N 1
ATOM 658 C CA . PRO A 1 85 ? 20.243 3.019 -18.984 1.00 90.56 85 PRO A CA 1
ATOM 659 C C . PRO A 1 85 ? 19.442 4.246 -19.425 1.00 90.56 85 PRO A C 1
ATOM 661 O O . PRO A 1 85 ? 18.243 4.163 -19.696 1.00 90.56 85 PRO A O 1
ATOM 664 N N . LYS A 1 86 ? 20.105 5.403 -19.528 1.00 92.06 86 LYS A N 1
ATOM 665 C CA . LYS A 1 86 ? 19.438 6.675 -19.853 1.00 92.06 86 LYS A CA 1
ATOM 666 C C . LYS A 1 86 ? 18.633 6.608 -21.161 1.00 92.06 86 LYS A C 1
ATOM 668 O O . LYS A 1 86 ? 17.511 7.090 -21.205 1.00 92.06 86 LYS A O 1
ATOM 673 N N . CYS A 1 87 ? 19.163 5.939 -22.187 1.00 91.38 87 CYS A N 1
ATOM 674 C CA . CYS A 1 87 ? 18.469 5.756 -23.465 1.00 91.38 87 CYS A CA 1
ATOM 675 C C . CYS A 1 87 ? 17.155 4.966 -23.351 1.00 91.38 87 CYS A C 1
ATOM 677 O O . CYS A 1 87 ? 16.253 5.200 -24.147 1.00 91.38 87 CYS A O 1
ATOM 679 N N . VAL A 1 88 ? 17.036 4.060 -22.373 1.00 92.81 88 VAL A N 1
ATOM 680 C CA . VAL A 1 88 ? 15.798 3.315 -22.097 1.00 92.81 88 VAL A CA 1
ATOM 681 C C . VAL A 1 88 ? 14.821 4.181 -21.310 1.00 92.81 88 VAL A C 1
ATOM 683 O O . VAL A 1 88 ? 13.635 4.180 -21.610 1.00 92.81 88 VAL A O 1
ATOM 686 N N . ARG A 1 89 ? 15.304 4.955 -20.328 1.00 93.38 89 ARG A N 1
ATOM 687 C CA . ARG A 1 89 ? 14.452 5.861 -19.535 1.00 93.38 89 ARG A CA 1
ATOM 688 C C . ARG A 1 89 ? 13.804 6.960 -20.367 1.00 93.38 89 ARG A C 1
ATOM 690 O O . ARG A 1 89 ? 12.643 7.282 -20.146 1.00 93.38 89 ARG A O 1
ATOM 697 N N . ASP A 1 90 ? 14.551 7.508 -21.316 1.00 94.38 90 ASP A N 1
ATOM 698 C CA . ASP A 1 90 ? 14.073 8.578 -22.192 1.00 94.38 90 ASP A CA 1
ATOM 699 C C . ASP A 1 90 ? 13.227 8.028 -23.369 1.00 94.38 90 ASP A C 1
ATOM 701 O O . ASP A 1 90 ? 12.689 8.796 -24.169 1.00 94.38 90 ASP A O 1
ATOM 705 N N . MET A 1 91 ? 13.097 6.699 -23.499 1.00 94.12 91 MET A N 1
ATOM 706 C CA . MET A 1 91 ? 12.341 6.049 -24.569 1.00 94.12 91 MET A CA 1
ATOM 707 C C . MET A 1 91 ? 10.825 6.222 -24.364 1.00 94.12 91 MET A C 1
ATOM 709 O O . MET A 1 91 ? 10.319 5.988 -23.264 1.00 94.12 91 MET A O 1
ATOM 713 N N . PRO A 1 92 ? 10.047 6.548 -25.417 1.00 96.69 92 PRO A N 1
ATOM 714 C CA . PRO A 1 92 ? 8.592 6.559 -25.320 1.00 96.69 92 PRO A CA 1
ATOM 715 C C . PRO A 1 92 ? 8.047 5.196 -24.882 1.00 96.69 92 PRO A C 1
ATOM 717 O O . PRO A 1 92 ? 8.417 4.164 -25.446 1.00 96.69 92 PRO A O 1
ATOM 720 N N . LEU A 1 93 ? 7.102 5.190 -23.936 1.00 94.62 93 LEU A N 1
ATOM 721 C CA . LEU A 1 93 ? 6.553 3.957 -23.356 1.00 94.62 93 LEU A CA 1
ATOM 722 C C . LEU A 1 93 ? 6.006 2.983 -24.414 1.00 94.62 93 LEU A C 1
ATOM 724 O O . LEU A 1 93 ? 6.188 1.775 -24.304 1.00 94.62 93 LEU A O 1
ATOM 728 N N . VAL A 1 94 ? 5.367 3.500 -25.468 1.00 97.62 94 VAL A N 1
ATOM 729 C CA . VAL A 1 94 ? 4.834 2.682 -26.572 1.00 97.62 94 VAL A CA 1
ATOM 730 C C . VAL A 1 94 ? 5.949 1.926 -27.302 1.00 97.62 94 VAL A C 1
ATOM 732 O O . VAL A 1 94 ? 5.769 0.765 -27.667 1.00 97.62 94 VAL A O 1
ATOM 735 N N . THR A 1 95 ? 7.102 2.567 -27.496 1.00 95.81 95 THR A N 1
ATOM 736 C CA . THR A 1 95 ? 8.281 1.948 -28.112 1.00 95.81 95 THR A CA 1
ATOM 737 C C . THR A 1 95 ? 8.886 0.913 -27.172 1.00 95.81 95 THR A C 1
ATOM 739 O O . THR A 1 95 ? 9.124 -0.214 -27.591 1.00 95.81 95 THR A O 1
ATOM 742 N N . PHE A 1 96 ? 9.020 1.245 -25.885 1.00 95.06 96 PHE A N 1
ATOM 743 C CA . PHE A 1 96 ? 9.531 0.325 -24.870 1.00 95.06 96 PHE A CA 1
ATOM 744 C C . PHE A 1 96 ? 8.702 -0.964 -24.772 1.00 95.06 96 PHE A C 1
ATOM 746 O O . PHE A 1 96 ? 9.249 -2.065 -24.764 1.00 95.06 96 PHE A O 1
ATOM 753 N N . LEU A 1 97 ? 7.370 -0.848 -24.758 1.00 95.38 97 LEU A N 1
ATOM 754 C CA . LEU A 1 97 ? 6.475 -2.008 -24.729 1.00 95.38 97 LEU A CA 1
ATOM 755 C C . LEU A 1 97 ? 6.563 -2.838 -26.013 1.00 95.38 97 LEU A C 1
ATOM 757 O O . LEU A 1 97 ? 6.453 -4.059 -25.955 1.00 95.38 97 LEU A O 1
ATOM 761 N N . ARG A 1 98 ? 6.775 -2.200 -27.169 1.00 96.12 98 ARG A N 1
ATOM 762 C CA . ARG A 1 98 ? 6.913 -2.902 -28.450 1.00 96.12 98 ARG A CA 1
ATOM 763 C C . ARG A 1 98 ? 8.237 -3.657 -28.558 1.00 96.12 98 ARG A C 1
ATOM 765 O O . ARG A 1 98 ? 8.236 -4.781 -29.044 1.00 96.12 98 ARG A O 1
ATOM 772 N N . GLU A 1 99 ? 9.340 -3.039 -28.147 1.00 93.88 99 GLU A N 1
ATOM 773 C CA . GLU A 1 99 ? 10.686 -3.609 -28.290 1.00 93.88 99 GLU A CA 1
ATOM 774 C C . GLU A 1 99 ? 11.025 -4.608 -27.178 1.00 93.88 99 GLU A C 1
ATOM 776 O O . GLU A 1 99 ? 11.663 -5.623 -27.447 1.00 93.88 99 GLU A O 1
ATOM 781 N N . TYR A 1 100 ? 10.563 -4.361 -25.948 1.00 93.31 100 TYR A N 1
ATOM 782 C CA . TYR A 1 100 ? 10.948 -5.142 -24.766 1.00 93.31 100 TYR A CA 1
ATOM 783 C C . TYR A 1 100 ? 9.769 -5.785 -24.024 1.00 93.31 100 TYR A C 1
ATOM 785 O O . TYR A 1 100 ? 9.967 -6.399 -22.978 1.00 93.31 100 TYR A O 1
ATOM 793 N N . GLY A 1 101 ? 8.530 -5.639 -24.507 1.00 93.50 101 GLY A N 1
ATOM 794 C CA . GLY A 1 101 ? 7.351 -6.244 -23.870 1.00 93.50 101 GLY A CA 1
ATOM 795 C C . GLY A 1 101 ? 7.027 -5.691 -22.479 1.00 93.50 101 GLY A C 1
ATOM 796 O O . GLY A 1 101 ? 6.250 -6.295 -21.747 1.00 93.50 101 GLY A O 1
ATOM 797 N N . GLY A 1 102 ? 7.633 -4.565 -22.094 1.00 89.12 102 GLY A N 1
ATOM 798 C CA . GLY A 1 102 ? 7.522 -4.021 -20.742 1.00 89.12 102 GLY A CA 1
ATOM 799 C C . GLY A 1 102 ? 8.520 -4.603 -19.735 1.00 89.12 102 GLY A C 1
ATOM 800 O O . GLY A 1 102 ? 8.475 -4.221 -18.568 1.00 89.12 102 GLY A O 1
ATOM 801 N N . ASP A 1 103 ? 9.423 -5.497 -20.152 1.00 90.19 103 ASP A N 1
ATOM 802 C CA . ASP A 1 103 ? 10.427 -6.093 -19.267 1.00 90.19 103 ASP A CA 1
ATOM 803 C C . ASP A 1 103 ? 11.688 -5.215 -19.175 1.00 90.19 103 ASP A C 1
ATOM 805 O O . ASP A 1 103 ? 12.506 -5.130 -20.096 1.00 90.19 103 ASP A O 1
ATOM 809 N N . VAL A 1 104 ? 11.867 -4.597 -18.005 1.00 87.25 104 VAL A N 1
ATOM 810 C CA . VAL A 1 104 ? 13.049 -3.808 -17.616 1.00 87.25 104 VAL A CA 1
ATOM 811 C C . VAL A 1 104 ? 14.332 -4.630 -17.760 1.00 87.25 104 VAL A C 1
ATOM 813 O O . VAL A 1 104 ? 15.333 -4.130 -18.272 1.00 87.25 104 VAL A O 1
ATOM 816 N N . SER A 1 105 ? 14.310 -5.908 -17.376 1.00 87.38 105 SER A N 1
ATOM 817 C CA . SER A 1 105 ? 15.491 -6.776 -17.421 1.00 87.38 105 SER A CA 1
ATOM 818 C C . SER A 1 105 ? 15.906 -7.080 -18.859 1.00 87.38 105 SER A C 1
ATOM 820 O O . SER A 1 105 ? 17.098 -7.098 -19.175 1.00 87.38 105 SER A O 1
ATOM 822 N N . ALA A 1 106 ? 14.931 -7.301 -19.746 1.00 87.88 106 ALA A N 1
ATOM 823 C CA . ALA A 1 106 ? 15.180 -7.487 -21.173 1.00 87.88 106 ALA A CA 1
ATOM 824 C C . ALA A 1 106 ? 15.772 -6.223 -21.811 1.00 87.88 106 ALA A C 1
ATOM 826 O O . ALA A 1 106 ? 16.734 -6.323 -22.574 1.00 87.88 106 ALA A O 1
ATOM 827 N N . ALA A 1 107 ? 15.265 -5.044 -21.444 1.00 87.75 107 ALA A N 1
ATOM 828 C CA . ALA A 1 107 ? 15.782 -3.772 -21.936 1.00 87.75 107 ALA A CA 1
ATOM 829 C C . ALA A 1 107 ? 17.232 -3.510 -21.502 1.00 87.75 107 ALA A C 1
ATOM 831 O O . ALA A 1 107 ? 18.068 -3.129 -22.323 1.00 87.75 107 ALA A O 1
ATOM 832 N N . VAL A 1 108 ? 17.568 -3.779 -20.235 1.00 87.25 108 VAL A N 1
ATOM 833 C CA . VAL A 1 108 ? 18.941 -3.632 -19.721 1.00 87.25 108 VAL A CA 1
ATOM 834 C C . VAL A 1 108 ? 19.910 -4.569 -20.452 1.00 87.25 108 VAL A C 1
ATOM 836 O O . VAL A 1 108 ? 20.961 -4.117 -20.912 1.00 87.25 108 VAL A O 1
ATOM 839 N N . ARG A 1 109 ? 19.553 -5.852 -20.626 1.00 86.75 109 ARG A N 1
ATOM 840 C CA . ARG A 1 109 ? 20.384 -6.826 -21.363 1.00 86.75 109 ARG A CA 1
ATOM 841 C C . ARG A 1 109 ? 20.574 -6.435 -22.830 1.00 86.75 109 ARG A C 1
ATOM 843 O O . ARG A 1 109 ? 21.694 -6.494 -23.335 1.00 86.75 109 ARG A O 1
ATOM 850 N N . GLY A 1 110 ? 19.499 -6.003 -23.494 1.00 84.12 110 GLY A N 1
ATOM 851 C CA . GLY A 1 110 ? 19.519 -5.622 -24.907 1.00 84.12 110 GLY A CA 1
ATOM 852 C C . GLY A 1 110 ? 20.395 -4.400 -25.193 1.00 84.12 110 GLY A C 1
ATOM 853 O O . GLY A 1 110 ? 21.119 -4.381 -26.186 1.00 84.12 110 GLY A O 1
ATOM 854 N N . VAL A 1 111 ? 20.382 -3.396 -24.308 1.00 84.19 111 VAL A N 1
ATOM 855 C CA . VAL A 1 111 ? 21.190 -2.175 -24.476 1.00 84.19 111 VAL A CA 1
ATOM 856 C C . VAL A 1 111 ? 22.662 -2.402 -24.168 1.00 84.19 111 VAL A C 1
ATOM 858 O O . VAL A 1 111 ? 23.522 -1.874 -24.872 1.00 84.19 111 VAL A O 1
ATOM 861 N N . LEU A 1 112 ? 22.970 -3.188 -23.138 1.00 77.50 112 LEU A N 1
ATOM 862 C CA . LEU A 1 112 ? 24.356 -3.425 -22.742 1.00 77.50 112 LEU A CA 1
ATOM 863 C C . LEU A 1 112 ? 25.104 -4.372 -23.693 1.00 77.50 112 LEU A C 1
ATOM 865 O O . LEU A 1 112 ? 26.301 -4.562 -23.495 1.00 77.50 112 LEU A O 1
ATOM 869 N N . LYS A 1 113 ? 24.433 -4.938 -24.717 1.00 69.88 113 LYS A N 1
ATOM 870 C CA . LYS A 1 113 ? 24.988 -5.958 -25.629 1.00 69.88 113 LYS A CA 1
ATOM 871 C C . LYS A 1 113 ? 25.830 -6.978 -24.862 1.00 69.88 113 LYS A C 1
ATOM 873 O O . LYS A 1 113 ? 26.958 -7.283 -25.242 1.00 69.88 113 LYS A O 1
ATOM 878 N N . ILE A 1 114 ? 25.311 -7.432 -23.723 1.00 61.78 114 ILE A N 1
ATOM 879 C CA . ILE A 1 114 ? 25.972 -8.476 -22.954 1.00 61.78 114 ILE A CA 1
ATOM 880 C C . ILE A 1 114 ? 25.789 -9.732 -23.793 1.00 61.78 114 ILE A C 1
ATOM 882 O O . ILE A 1 114 ? 24.729 -10.349 -23.767 1.00 61.78 114 ILE A O 1
ATOM 886 N N . ASP A 1 115 ? 26.785 -10.041 -24.618 1.00 52.09 115 ASP A N 1
ATOM 887 C CA . ASP A 1 115 ? 26.838 -11.303 -25.332 1.00 52.09 115 ASP A CA 1
ATOM 888 C C . ASP A 1 115 ? 26.760 -12.414 -24.276 1.00 52.09 115 ASP A C 1
ATOM 890 O O . ASP A 1 115 ? 27.585 -12.462 -23.360 1.00 52.09 115 ASP A O 1
ATOM 894 N N . ASP A 1 116 ? 25.797 -13.329 -24.405 1.00 56.12 116 ASP A N 1
ATOM 895 C CA . ASP A 1 116 ? 25.569 -14.472 -23.500 1.00 56.12 116 ASP A CA 1
ATOM 896 C C . ASP A 1 116 ? 26.783 -15.434 -23.368 1.00 56.12 116 ASP A C 1
ATOM 898 O O . ASP A 1 116 ? 26.697 -16.487 -22.743 1.00 56.12 116 ASP A O 1
ATOM 902 N N . ARG A 1 117 ? 27.954 -15.090 -23.925 1.00 52.62 117 ARG A N 1
ATOM 903 C CA . ARG A 1 117 ? 29.209 -15.858 -23.844 1.00 52.62 117 ARG A CA 1
ATOM 904 C C . ARG A 1 117 ? 30.033 -15.606 -22.573 1.00 52.62 117 ARG A C 1
ATOM 906 O O . ARG A 1 117 ? 31.134 -16.136 -22.474 1.00 52.62 117 ARG A O 1
ATOM 913 N N . GLY A 1 118 ? 29.557 -14.792 -21.627 1.00 47.44 118 GLY A N 1
ATOM 914 C CA . GLY A 1 118 ? 30.396 -14.263 -20.540 1.00 47.44 118 GLY A CA 1
ATOM 915 C C . GLY A 1 118 ? 30.044 -14.641 -19.097 1.00 47.44 118 GLY A C 1
ATOM 916 O O . GLY A 1 118 ? 30.702 -14.127 -18.198 1.00 47.44 118 GLY A O 1
ATOM 917 N N . CYS A 1 119 ? 29.040 -15.485 -18.828 1.00 44.97 119 CYS A N 1
ATOM 918 C CA . CYS A 1 119 ? 28.581 -15.749 -17.449 1.00 44.97 119 CYS A CA 1
ATOM 919 C C . CYS A 1 119 ? 28.881 -17.171 -16.926 1.00 44.97 119 CYS A C 1
ATOM 921 O O . CYS A 1 119 ? 28.120 -17.710 -16.131 1.00 44.97 119 CYS A O 1
ATOM 923 N N . GLU A 1 120 ? 30.004 -17.780 -17.330 1.00 49.09 120 GLU A N 1
ATOM 924 C CA . GLU A 1 120 ? 30.524 -19.021 -16.711 1.00 49.09 120 GLU A CA 1
ATOM 925 C C . GLU A 1 120 ? 31.537 -18.782 -15.573 1.00 49.09 120 GLU A C 1
ATOM 927 O O . GLU A 1 120 ? 32.071 -19.732 -15.009 1.00 49.09 120 GLU A O 1
ATOM 932 N N . SER A 1 121 ? 31.792 -17.535 -15.166 1.00 51.03 121 SER A N 1
ATOM 933 C CA . SER A 1 121 ? 32.693 -17.241 -14.038 1.00 51.03 121 SER A CA 1
ATOM 934 C C . SER A 1 121 ? 31.928 -16.729 -12.819 1.00 51.03 121 SER A C 1
ATOM 936 O O . SER A 1 121 ? 32.143 -15.623 -12.329 1.00 51.03 121 SER A O 1
ATOM 938 N N . MET A 1 122 ? 30.996 -17.540 -12.322 1.00 51.53 122 MET A N 1
ATOM 939 C CA . MET A 1 122 ? 30.537 -17.413 -10.941 1.00 51.53 122 MET A CA 1
ATOM 940 C C . MET A 1 122 ? 31.494 -18.227 -10.075 1.00 51.53 122 MET A C 1
ATOM 942 O O . MET A 1 122 ? 31.400 -19.451 -9.994 1.00 51.53 122 MET A O 1
ATOM 946 N N . VAL A 1 123 ? 32.436 -17.538 -9.430 1.00 66.88 123 VAL A N 1
ATOM 947 C CA . VAL A 1 123 ? 33.170 -18.096 -8.290 1.00 66.88 123 VAL A CA 1
ATOM 948 C C . VAL A 1 123 ? 32.122 -18.625 -7.299 1.00 66.88 123 VAL A C 1
ATOM 950 O O . VAL A 1 123 ? 31.211 -17.868 -6.950 1.00 66.88 123 VAL A O 1
ATOM 953 N N . PRO A 1 124 ? 32.192 -19.894 -6.853 1.00 61.25 124 PRO A N 1
ATOM 954 C CA . PRO A 1 124 ? 31.219 -20.427 -5.910 1.00 61.25 124 PRO A CA 1
ATOM 955 C C . PRO A 1 124 ? 31.216 -19.552 -4.656 1.00 61.25 124 PRO A C 1
ATOM 957 O O . PRO A 1 124 ? 32.251 -19.414 -3.999 1.00 61.25 124 PRO A O 1
ATOM 960 N N . LEU A 1 125 ? 30.072 -18.940 -4.324 1.00 59.62 125 LEU A N 1
ATOM 961 C CA . LEU A 1 125 ? 29.943 -18.248 -3.046 1.00 59.62 125 LEU A CA 1
ATOM 962 C C . LEU A 1 125 ? 30.198 -19.267 -1.922 1.00 59.62 125 LEU A C 1
ATOM 964 O O . LEU A 1 125 ? 29.607 -20.352 -1.946 1.00 59.62 125 LEU A O 1
ATOM 968 N N . PRO A 1 126 ? 31.044 -18.944 -0.927 1.00 61.41 126 PRO A N 1
ATOM 969 C CA . PRO A 1 126 ? 31.228 -19.808 0.225 1.00 61.41 126 PRO A CA 1
ATOM 970 C C . PRO A 1 126 ? 29.881 -19.982 0.927 1.00 61.41 126 PRO A C 1
ATOM 972 O O . PRO A 1 126 ? 29.207 -19.003 1.253 1.00 61.41 126 PRO A O 1
ATOM 975 N N . GLN A 1 127 ? 29.482 -21.238 1.129 1.00 66.00 127 GLN A N 1
ATOM 976 C CA . GLN A 1 127 ? 28.249 -21.589 1.823 1.00 66.00 127 GLN A CA 1
ATOM 977 C C . GLN A 1 127 ? 28.306 -21.022 3.243 1.00 66.00 127 GLN A C 1
ATOM 979 O O . GLN A 1 127 ? 29.011 -21.542 4.107 1.00 66.00 127 GLN A O 1
ATOM 984 N N . THR A 1 128 ? 27.582 -19.934 3.493 1.00 68.06 128 THR A N 1
ATOM 985 C CA . THR A 1 128 ? 27.385 -19.444 4.851 1.00 68.06 128 THR A CA 1
ATOM 986 C C . THR A 1 128 ? 26.346 -20.340 5.531 1.00 68.06 128 THR A C 1
ATOM 988 O O . THR A 1 128 ? 25.266 -20.567 4.979 1.00 68.06 128 THR A O 1
ATOM 991 N N . PRO A 1 129 ? 26.648 -20.909 6.711 1.00 65.31 129 PRO A N 1
ATOM 992 C CA . PRO A 1 129 ? 25.701 -21.760 7.413 1.00 65.31 129 PRO A CA 1
ATOM 993 C C . PRO A 1 129 ? 24.471 -20.940 7.808 1.00 65.31 129 PRO A C 1
ATOM 995 O O . PRO A 1 129 ? 24.568 -19.932 8.510 1.00 65.31 129 PRO A O 1
ATOM 998 N N . LEU A 1 130 ? 23.301 -21.388 7.348 1.00 59.84 130 LEU A N 1
ATOM 999 C CA . LEU A 1 130 ? 22.007 -20.836 7.730 1.00 59.84 130 LEU A CA 1
ATOM 1000 C C . LEU A 1 130 ? 21.826 -21.004 9.243 1.00 59.84 130 LEU A C 1
ATOM 1002 O O . LEU A 1 130 ? 21.519 -22.090 9.734 1.00 59.84 130 LEU A O 1
ATOM 1006 N N . VAL A 1 131 ? 22.000 -19.919 9.998 1.00 69.50 131 VAL A N 1
ATOM 1007 C CA . VAL A 1 131 ? 21.628 -19.876 11.414 1.00 69.50 131 VAL A CA 1
ATOM 1008 C C . VAL A 1 131 ? 20.103 -19.844 11.483 1.00 69.50 131 VAL A C 1
ATOM 1010 O O . VAL A 1 131 ? 19.471 -18.788 11.434 1.00 69.50 131 VAL A O 1
ATOM 1013 N N . ILE A 1 132 ? 19.497 -21.028 11.566 1.00 63.09 132 ILE A N 1
ATOM 1014 C CA . ILE A 1 132 ? 18.062 -21.197 11.788 1.00 63.09 132 ILE A CA 1
ATOM 1015 C C . ILE A 1 132 ? 17.743 -20.647 13.182 1.00 63.09 132 ILE A C 1
ATOM 1017 O O . ILE A 1 132 ? 17.963 -21.295 14.206 1.00 63.09 132 ILE A O 1
ATOM 1021 N N . ARG A 1 133 ? 17.211 -19.423 13.237 1.00 60.69 133 ARG A N 1
ATOM 1022 C CA . ARG A 1 133 ? 16.649 -18.851 14.464 1.00 60.69 133 ARG A CA 1
ATOM 1023 C C . ARG A 1 133 ? 15.338 -19.576 14.772 1.00 60.69 133 ARG A C 1
ATOM 1025 O O . ARG A 1 133 ? 14.296 -19.289 14.186 1.00 60.69 133 ARG A O 1
ATOM 1032 N N . ALA A 1 134 ? 15.402 -20.541 15.686 1.00 61.12 134 ALA A N 1
ATOM 1033 C CA . ALA A 1 134 ? 14.235 -21.254 16.188 1.00 61.12 134 ALA A CA 1
ATOM 1034 C C . ALA A 1 134 ? 13.208 -20.264 16.771 1.00 61.12 134 ALA A C 1
ATOM 1036 O O . ALA A 1 134 ? 13.484 -19.544 17.732 1.00 61.12 134 ALA A O 1
ATOM 1037 N N . ARG A 1 135 ? 12.000 -20.233 16.197 1.00 61.84 135 ARG A N 1
ATOM 1038 C CA . ARG A 1 135 ? 10.853 -19.524 16.776 1.00 61.84 135 ARG A CA 1
ATOM 1039 C C . ARG A 1 135 ? 10.337 -20.321 17.978 1.00 61.84 135 ARG A C 1
ATOM 1041 O O . ARG A 1 135 ? 9.823 -21.426 17.812 1.00 61.84 135 ARG A O 1
ATOM 1048 N N . ARG A 1 136 ? 10.452 -19.762 19.189 1.00 62.66 136 ARG A N 1
ATOM 1049 C CA . ARG A 1 136 ? 9.757 -20.274 20.383 1.00 62.66 136 ARG A CA 1
ATOM 1050 C C . ARG A 1 136 ? 8.248 -20.171 20.156 1.00 62.66 136 ARG A C 1
ATOM 1052 O O . ARG A 1 136 ? 7.722 -19.076 19.987 1.00 62.66 136 ARG A O 1
ATOM 1059 N N . LYS A 1 137 ? 7.558 -21.312 20.177 1.00 62.16 137 LYS A N 1
ATOM 1060 C CA . LYS A 1 137 ? 6.100 -21.367 20.310 1.00 62.16 137 LYS A CA 1
ATOM 1061 C C . LYS A 1 137 ? 5.748 -20.998 21.751 1.00 62.16 137 LYS A C 1
ATOM 1063 O O . LYS A 1 137 ? 6.155 -21.694 22.678 1.00 62.16 137 LYS A O 1
ATOM 1068 N N . VAL A 1 138 ? 5.030 -19.895 21.933 1.00 60.00 138 VAL A N 1
ATOM 1069 C CA . VAL A 1 138 ? 4.408 -19.549 23.213 1.00 60.00 138 VAL A CA 1
ATOM 1070 C C . VAL A 1 138 ? 3.158 -20.415 23.339 1.00 60.00 138 VAL A C 1
ATOM 1072 O O . VAL A 1 138 ? 2.237 -20.296 22.536 1.00 60.00 138 VAL A O 1
ATOM 1075 N N . ALA A 1 139 ? 3.167 -21.342 24.295 1.00 59.78 139 ALA A N 1
ATOM 1076 C CA . ALA A 1 139 ? 2.009 -22.156 24.634 1.00 59.78 139 ALA A CA 1
ATOM 1077 C C . ALA A 1 139 ? 1.072 -21.335 25.527 1.00 59.78 139 ALA A C 1
ATOM 1079 O O . ALA A 1 139 ? 1.388 -21.054 26.683 1.00 59.78 139 ALA A O 1
ATOM 1080 N N . THR A 1 140 ? -0.077 -20.947 24.986 1.00 59.53 140 THR A N 1
ATOM 1081 C CA . THR A 1 140 ? -1.207 -20.412 25.744 1.00 59.53 140 THR A CA 1
ATOM 1082 C C . THR A 1 140 ? -1.820 -21.546 26.563 1.00 59.53 140 THR A C 1
ATOM 1084 O O . THR A 1 140 ? -2.445 -22.454 26.020 1.00 59.53 140 THR A O 1
ATOM 1087 N N . LYS A 1 141 ? -1.615 -21.518 27.884 1.00 56.91 141 LYS A N 1
ATOM 1088 C CA . LYS A 1 141 ? -2.410 -22.318 28.821 1.00 56.91 141 LYS A CA 1
ATOM 1089 C C . LYS A 1 141 ? -3.793 -21.677 28.915 1.00 56.91 141 LYS A C 1
ATOM 1091 O O . LYS A 1 141 ? -3.897 -20.537 29.357 1.00 56.91 141 LYS A O 1
ATOM 1096 N N . GLN A 1 142 ? -4.818 -22.398 28.472 1.00 56.75 142 GLN A N 1
ATOM 1097 C CA . GLN A 1 142 ? -6.200 -22.102 28.835 1.00 56.75 142 GLN A CA 1
ATOM 1098 C C . GLN A 1 142 ? -6.380 -22.454 30.315 1.00 56.75 142 GLN A C 1
ATOM 1100 O O . GLN A 1 142 ? -6.025 -23.556 30.739 1.00 56.75 142 GLN A O 1
ATOM 1105 N N . THR A 1 143 ? -6.826 -21.465 31.081 1.00 63.53 143 THR A N 1
ATOM 1106 C CA . THR A 1 143 ? -7.366 -21.589 32.441 1.00 63.53 143 THR A CA 1
ATOM 1107 C C . THR A 1 143 ? -8.787 -22.112 32.410 1.00 63.53 143 THR A C 1
ATOM 1109 O O . THR A 1 143 ? -9.526 -21.660 31.506 1.00 63.53 143 THR A O 1
#